Protein AF-A0A659UYV4-F1 (afdb_monomer)

Structure (mmCIF, N/CA/C/O backbone):
data_AF-A0A659UYV4-F1
#
_entry.id   AF-A0A659UYV4-F1
#
loop_
_atom_site.group_PDB
_atom_site.id
_atom_site.type_symbol
_atom_site.label_atom_id
_atom_site.label_alt_id
_atom_site.label_comp_id
_atom_site.label_asym_id
_atom_site.label_entity_id
_atom_site.label_seq_id
_atom_site.pdbx_PDB_ins_code
_atom_site.Cartn_x
_atom_site.Cartn_y
_atom_site.Cartn_z
_atom_site.occupancy
_atom_site.B_iso_or_equiv
_atom_site.auth_seq_id
_atom_site.auth_comp_id
_atom_site.auth_asym_id
_atom_site.auth_atom_id
_atom_site.pdbx_PDB_model_num
ATOM 1 N N . MET A 1 1 ? 19.834 5.290 -2.399 1.00 47.47 1 MET A N 1
ATOM 2 C CA . MET A 1 1 ? 20.376 5.399 -3.771 1.00 47.47 1 MET A CA 1
ATOM 3 C C . MET A 1 1 ? 19.283 4.880 -4.696 1.00 47.47 1 MET A C 1
ATOM 5 O O . MET A 1 1 ? 19.061 3.680 -4.721 1.00 47.47 1 MET A O 1
ATOM 9 N N . THR A 1 2 ? 18.491 5.761 -5.315 1.00 51.66 2 THR A N 1
ATOM 10 C CA . THR A 1 2 ? 17.341 5.350 -6.141 1.00 51.66 2 THR A CA 1
ATOM 11 C C . THR A 1 2 ? 17.860 4.597 -7.359 1.00 51.66 2 THR A C 1
ATOM 13 O O . THR A 1 2 ? 18.610 5.158 -8.155 1.00 51.66 2 THR A O 1
ATOM 16 N N . ASN A 1 3 ? 17.528 3.314 -7.478 1.00 52.00 3 ASN A N 1
ATOM 17 C CA . ASN A 1 3 ? 17.947 2.502 -8.611 1.00 52.00 3 ASN A CA 1
ATOM 18 C C . ASN A 1 3 ? 17.151 2.944 -9.853 1.00 52.00 3 ASN A C 1
ATOM 20 O O . ASN A 1 3 ? 15.960 2.672 -9.966 1.00 52.00 3 ASN A O 1
ATOM 24 N N . VAL A 1 4 ? 17.805 3.681 -10.755 1.00 59.12 4 VAL A N 1
ATOM 25 C CA . VAL A 1 4 ? 17.200 4.309 -11.949 1.00 59.12 4 VAL A CA 1
ATOM 26 C C . VAL A 1 4 ? 16.791 3.280 -13.014 1.00 59.12 4 VAL A C 1
ATOM 28 O O . VAL A 1 4 ? 16.060 3.616 -13.939 1.00 59.12 4 VAL A O 1
ATOM 31 N N . SER A 1 5 ? 17.211 2.016 -12.889 1.00 64.94 5 SER A N 1
ATOM 32 C CA . SER A 1 5 ? 16.973 1.020 -13.939 1.00 64.94 5 SER A CA 1
ATOM 33 C C . SER A 1 5 ? 15.551 0.447 -13.948 1.00 64.94 5 SER A C 1
ATOM 35 O O . SER A 1 5 ? 15.147 -0.085 -14.977 1.00 64.94 5 SER A O 1
ATOM 37 N N . TYR A 1 6 ? 14.794 0.565 -12.847 1.00 64.06 6 TYR A N 1
ATOM 38 C CA . TYR A 1 6 ? 13.429 0.033 -12.718 1.00 64.06 6 TYR A CA 1
ATOM 39 C C . TYR A 1 6 ? 12.604 0.910 -11.762 1.00 64.06 6 TYR A C 1
ATOM 41 O O . TYR A 1 6 ? 12.635 0.683 -10.549 1.00 64.06 6 TYR A O 1
ATOM 49 N N . PRO A 1 7 ? 11.905 1.948 -12.258 1.00 69.88 7 PRO A N 1
ATOM 50 C CA . PRO A 1 7 ? 11.140 2.834 -11.390 1.00 69.88 7 PRO A CA 1
ATOM 51 C C . PRO A 1 7 ? 10.032 2.065 -10.664 1.00 69.88 7 PRO A C 1
ATOM 53 O O . PRO A 1 7 ? 9.473 1.104 -11.197 1.00 69.88 7 PRO A O 1
ATOM 56 N N . ALA A 1 8 ? 9.709 2.493 -9.442 1.00 74.44 8 ALA A N 1
ATOM 57 C CA . ALA A 1 8 ? 8.571 1.954 -8.706 1.00 74.44 8 ALA A CA 1
ATOM 58 C C . ALA A 1 8 ? 7.263 2.155 -9.496 1.00 74.44 8 ALA A C 1
ATOM 60 O O . ALA A 1 8 ? 7.149 3.147 -10.229 1.00 74.44 8 ALA A O 1
ATOM 61 N N . PRO A 1 9 ? 6.262 1.267 -9.331 1.00 80.19 9 PRO A N 1
ATOM 62 C CA . PRO A 1 9 ? 4.960 1.434 -9.963 1.00 80.19 9 PRO A CA 1
ATOM 63 C C . PRO A 1 9 ? 4.385 2.825 -9.680 1.00 80.19 9 PRO A C 1
ATOM 65 O O . PRO A 1 9 ? 4.216 3.229 -8.525 1.00 80.19 9 PRO A O 1
ATOM 68 N N . GLN A 1 10 ? 4.078 3.565 -10.744 1.00 86.12 10 GLN A N 1
ATOM 69 C CA . GLN A 1 10 ? 3.495 4.902 -10.655 1.00 86.12 10 GLN A CA 1
ATOM 70 C C . GLN A 1 10 ? 1.984 4.805 -10.429 1.00 86.12 10 GLN A C 1
ATOM 72 O O . GLN A 1 10 ? 1.192 5.182 -11.281 1.00 86.12 10 GLN A O 1
ATOM 77 N N . ILE A 1 11 ? 1.597 4.264 -9.275 1.00 89.81 11 ILE A N 1
ATOM 78 C CA . ILE A 1 11 ? 0.198 4.132 -8.867 1.00 89.81 11 ILE A CA 1
ATOM 79 C C . ILE A 1 11 ? -0.178 5.310 -7.966 1.00 89.81 11 ILE A C 1
ATOM 81 O O . ILE A 1 11 ? 0.490 5.593 -6.959 1.00 89.81 11 ILE A O 1
ATOM 85 N N . SER A 1 12 ? -1.246 6.012 -8.340 1.00 93.31 12 SER A N 1
ATOM 86 C CA . SER A 1 12 ? -1.854 7.066 -7.531 1.00 93.31 12 SER A CA 1
ATOM 87 C C . SER A 1 12 ? -2.659 6.490 -6.361 1.00 93.31 12 SER A C 1
ATOM 89 O O . SER A 1 12 ? -3.001 5.310 -6.319 1.00 93.31 12 SER A O 1
ATOM 91 N N . GLN A 1 13 ? -2.996 7.338 -5.387 1.00 94.44 13 GLN A N 1
ATOM 92 C CA . GLN A 1 13 ? -3.848 6.931 -4.264 1.00 94.44 13 GLN A CA 1
ATOM 93 C C . GLN A 1 13 ? -5.252 6.517 -4.734 1.00 94.44 13 GLN A C 1
ATOM 95 O O . GLN A 1 13 ? -5.797 5.539 -4.234 1.00 94.44 13 GLN A O 1
ATOM 100 N N . 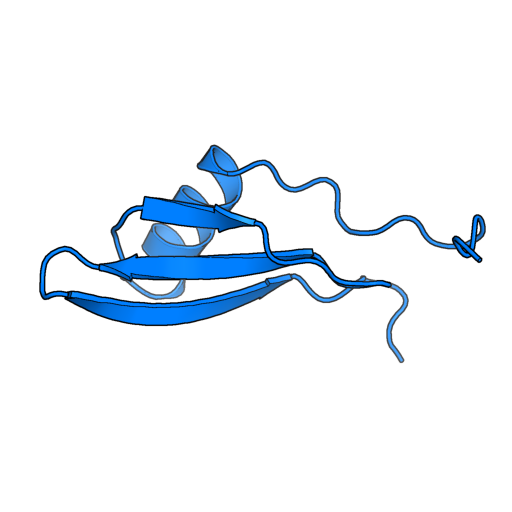THR A 1 14 ? -5.815 7.212 -5.725 1.00 95.50 14 THR A N 1
ATOM 101 C CA . THR A 1 14 ? -7.132 6.879 -6.289 1.00 95.50 14 THR A CA 1
ATOM 102 C C . THR A 1 14 ? -7.117 5.509 -6.962 1.00 95.50 14 THR A C 1
ATOM 104 O O . THR A 1 14 ? -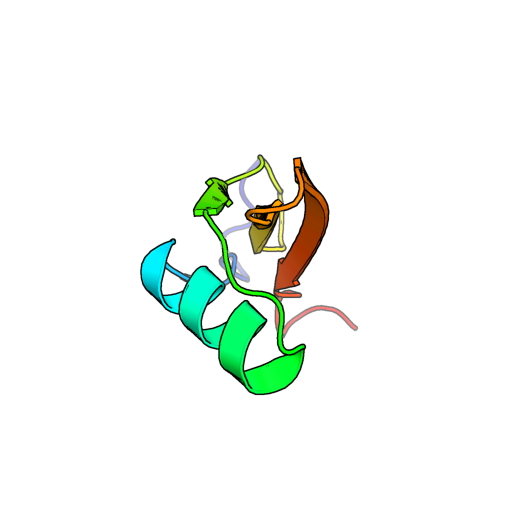7.985 4.686 -6.693 1.00 95.50 14 THR A O 1
ATOM 107 N N . GLU A 1 15 ? -6.095 5.223 -7.772 1.00 96.31 15 GLU A N 1
ATOM 108 C CA . GLU A 1 15 ? -5.935 3.904 -8.395 1.00 96.31 15 GLU A CA 1
ATOM 109 C C . GLU A 1 15 ? -5.734 2.800 -7.353 1.00 96.31 15 GLU A C 1
ATOM 111 O O . GLU A 1 15 ? -6.287 1.715 -7.498 1.00 96.31 15 GLU A O 1
ATOM 116 N N . ALA A 1 16 ? -4.993 3.068 -6.274 1.00 96.44 16 ALA A N 1
ATOM 117 C CA . ALA A 1 16 ? -4.813 2.110 -5.187 1.00 96.44 16 ALA A CA 1
ATOM 118 C C . ALA A 1 16 ? -6.136 1.772 -4.470 1.00 96.44 16 ALA A C 1
ATOM 120 O O . ALA A 1 16 ? -6.375 0.604 -4.161 1.00 96.44 16 ALA A O 1
ATOM 121 N N . VAL A 1 17 ? -7.015 2.757 -4.247 1.00 96.75 17 VAL A N 1
ATOM 122 C CA . VAL A 1 17 ? -8.370 2.524 -3.704 1.00 96.75 17 VAL A CA 1
ATOM 123 C C . VAL A 1 17 ? -9.209 1.688 -4.668 1.00 96.75 17 VAL A C 1
ATOM 125 O O . VAL A 1 17 ? -9.862 0.729 -4.247 1.00 96.75 17 VAL A O 1
ATOM 128 N N . ASP A 1 18 ? -9.162 2.012 -5.959 1.00 97.44 18 ASP A N 1
ATOM 129 C CA . ASP A 1 18 ? -9.877 1.271 -6.996 1.00 97.44 18 ASP A CA 1
ATOM 130 C C . ASP A 1 18 ? -9.404 -0.187 -7.072 1.00 97.44 18 ASP A C 1
ATOM 132 O O . ASP A 1 18 ? -10.230 -1.097 -7.122 1.00 97.44 18 ASP A O 1
ATOM 136 N N . ILE A 1 19 ? -8.091 -0.431 -7.017 1.00 96.88 19 ILE A N 1
ATOM 137 C CA . ILE A 1 19 ? -7.506 -1.779 -6.995 1.00 96.88 19 ILE A CA 1
ATOM 138 C C . ILE A 1 19 ? -7.966 -2.542 -5.748 1.00 96.88 19 ILE A C 1
ATOM 140 O O . ILE A 1 19 ? -8.443 -3.673 -5.867 1.00 96.88 19 ILE A O 1
ATOM 144 N N . ALA A 1 20 ? -7.863 -1.928 -4.565 1.00 97.19 20 ALA A N 1
ATOM 145 C CA . ALA A 1 20 ? -8.278 -2.545 -3.306 1.00 97.19 20 ALA A CA 1
ATOM 146 C C . ALA A 1 20 ? -9.758 -2.954 -3.328 1.00 97.19 20 ALA A C 1
ATOM 148 O O . ALA A 1 20 ? -10.116 -4.079 -2.970 1.00 97.19 20 ALA A O 1
ATOM 149 N N . THR A 1 21 ? -10.608 -2.062 -3.833 1.00 97.25 21 THR A N 1
ATOM 150 C CA . THR A 1 21 ? -12.052 -2.283 -3.901 1.00 97.25 2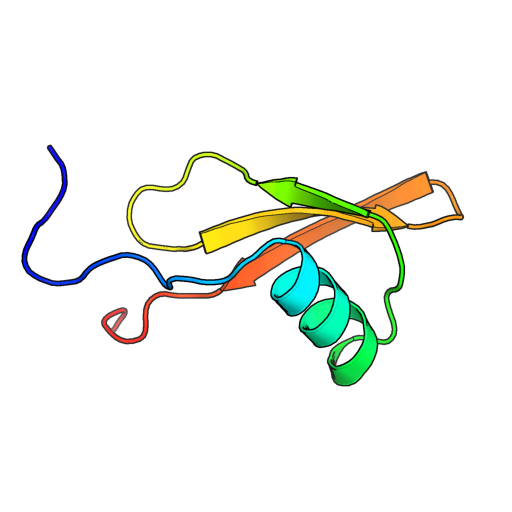1 THR A CA 1
ATOM 151 C C . THR A 1 21 ? -12.396 -3.357 -4.931 1.00 97.25 21 THR A C 1
ATOM 153 O O . THR A 1 21 ? -13.139 -4.285 -4.623 1.00 97.25 21 THR A O 1
ATOM 156 N N . ARG A 1 22 ? -11.841 -3.274 -6.148 1.00 97.69 22 ARG A N 1
ATOM 157 C CA . ARG A 1 22 ? -12.195 -4.176 -7.258 1.00 97.69 22 ARG A CA 1
ATOM 158 C C . ARG A 1 22 ? -11.668 -5.596 -7.075 1.00 97.69 22 ARG A C 1
ATOM 160 O O . ARG A 1 22 ? -12.362 -6.536 -7.446 1.00 97.69 22 ARG A O 1
ATOM 167 N N . HIS A 1 23 ? -10.456 -5.756 -6.545 1.00 97.19 23 HIS A N 1
ATOM 168 C CA . HIS A 1 23 ? -9.809 -7.069 -6.462 1.00 97.19 23 HIS A CA 1
ATOM 169 C C . HIS A 1 23 ? -9.978 -7.752 -5.107 1.00 97.19 23 HIS A C 1
ATOM 171 O O . HIS A 1 23 ? -9.984 -8.979 -5.054 1.00 97.19 23 HIS A O 1
ATOM 177 N N . PHE A 1 24 ? -10.130 -6.982 -4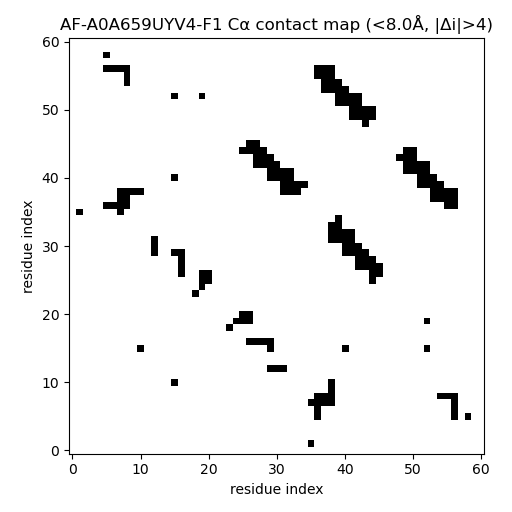.027 1.00 95.69 24 PHE A N 1
ATOM 178 C CA . PHE A 1 24 ? -10.188 -7.527 -2.669 1.00 95.69 24 PHE A CA 1
ATOM 179 C C . PHE A 1 24 ? -11.499 -7.207 -1.943 1.00 95.69 24 PHE A C 1
ATOM 181 O O . PHE A 1 24 ? -11.724 -7.722 -0.853 1.00 95.69 24 PHE A O 1
ATOM 188 N N . GLY A 1 25 ? -12.377 -6.379 -2.523 1.00 96.56 25 GLY A N 1
ATOM 189 C CA . GLY A 1 25 ? -13.621 -5.956 -1.874 1.00 96.56 25 GLY A CA 1
ATOM 190 C C . GLY A 1 25 ? -13.400 -5.018 -0.684 1.00 96.56 25 GLY A C 1
ATOM 191 O O . GLY A 1 25 ? -14.313 -4.824 0.115 1.00 96.56 25 GLY A O 1
ATOM 192 N N . ILE A 1 26 ? -12.199 -4.442 -0.549 1.00 95.81 26 ILE A N 1
ATOM 193 C CA . ILE A 1 26 ? -11.830 -3.598 0.588 1.00 95.81 26 ILE A CA 1
ATOM 194 C C . ILE A 1 26 ? -11.879 -2.132 0.154 1.00 95.81 26 ILE A C 1
ATOM 196 O O . ILE A 1 26 ? -10.983 -1.643 -0.533 1.00 95.81 26 ILE A O 1
ATOM 200 N N . ALA A 1 27 ? -12.931 -1.433 0.573 1.00 94.50 27 ALA A N 1
ATOM 201 C CA . ALA A 1 27 ? -13.051 0.013 0.419 1.00 94.50 27 ALA A CA 1
ATOM 202 C C . ALA A 1 27 ? -12.373 0.747 1.586 1.00 94.50 27 ALA A C 1
ATOM 204 O O . ALA A 1 27 ? -12.232 0.201 2.681 1.00 94.50 27 ALA A O 1
ATOM 205 N N . GLY A 1 28 ? -11.989 2.006 1.376 1.00 95.06 28 GLY A N 1
ATOM 206 C CA . GLY A 1 28 ? -11.392 2.824 2.426 1.00 95.06 28 GLY A CA 1
ATOM 207 C C . GLY A 1 28 ? -10.516 3.946 1.889 1.00 95.06 28 GLY A C 1
ATOM 208 O O . GLY A 1 28 ? -10.534 4.260 0.699 1.00 95.06 28 GLY A O 1
ATOM 209 N N . SER A 1 29 ? -9.738 4.542 2.787 1.00 96.56 29 SER A N 1
ATOM 210 C CA . SER A 1 29 ? -8.689 5.491 2.427 1.00 96.56 29 SER A CA 1
ATOM 211 C C . SER A 1 29 ? -7.337 4.791 2.372 1.00 96.56 29 SER A C 1
ATOM 213 O O . SER A 1 29 ? -7.079 3.835 3.107 1.00 96.56 29 SER A O 1
ATOM 215 N N . VAL A 1 30 ? -6.458 5.281 1.502 1.00 97.25 30 VAL A N 1
ATOM 216 C CA . VAL A 1 30 ? -5.075 4.813 1.411 1.00 97.25 30 VAL A CA 1
ATOM 217 C C . VAL A 1 30 ? -4.115 5.938 1.760 1.00 97.25 30 VAL A C 1
ATOM 219 O O . VAL A 1 30 ? -4.391 7.108 1.515 1.00 97.25 30 VAL A O 1
ATOM 222 N N . THR A 1 31 ? -2.970 5.587 2.328 1.00 96.38 31 THR A N 1
ATOM 223 C CA . THR A 1 31 ? -1.853 6.505 2.558 1.00 96.38 31 THR A CA 1
ATOM 224 C C . THR A 1 31 ? -0.583 5.845 2.034 1.00 96.38 31 THR A C 1
ATOM 226 O O . THR A 1 31 ? -0.351 4.674 2.352 1.00 96.38 31 THR A O 1
ATOM 229 N N . PRO A 1 32 ? 0.222 6.537 1.208 1.00 94.44 32 PRO A N 1
ATOM 230 C CA . PRO A 1 32 ? 1.463 5.973 0.697 1.00 94.44 32 PRO A CA 1
ATOM 231 C C . PRO A 1 32 ? 2.428 5.679 1.848 1.00 94.44 32 PRO A C 1
ATOM 233 O O . PRO A 1 32 ? 2.512 6.438 2.814 1.00 94.44 32 PRO A O 1
ATOM 236 N N . LEU A 1 33 ? 3.142 4.566 1.730 1.00 93.69 33 LEU A N 1
ATOM 237 C CA . LEU A 1 33 ? 4.237 4.192 2.615 1.00 93.69 33 LEU A CA 1
ATOM 238 C C . LEU A 1 33 ? 5.551 4.292 1.845 1.00 93.69 33 LEU A C 1
ATOM 240 O O . LEU A 1 33 ? 5.587 3.994 0.650 1.00 93.69 33 LEU A O 1
ATOM 244 N N . ASP A 1 34 ? 6.622 4.680 2.536 1.00 85.50 34 ASP A N 1
ATOM 245 C CA . ASP A 1 34 ? 7.958 4.681 1.945 1.00 85.50 34 ASP A CA 1
ATOM 246 C C . ASP A 1 34 ? 8.355 3.252 1.550 1.00 85.50 34 ASP A C 1
ATOM 248 O O . ASP A 1 34 ? 8.289 2.312 2.347 1.00 85.50 34 ASP A O 1
ATOM 252 N N . SER A 1 35 ? 8.751 3.083 0.291 1.00 82.88 35 SER A N 1
ATOM 253 C CA . SER A 1 35 ? 9.223 1.816 -0.260 1.00 82.88 35 SER A CA 1
ATOM 254 C C . SER A 1 35 ? 10.247 2.065 -1.362 1.00 82.88 35 SER A C 1
ATOM 256 O O . SER A 1 35 ? 10.154 3.033 -2.113 1.00 82.88 35 SER A O 1
ATOM 258 N N . GLU A 1 36 ? 11.252 1.192 -1.452 1.00 75.44 36 GLU A N 1
ATOM 259 C CA . GLU A 1 36 ? 12.386 1.395 -2.364 1.00 75.44 36 GLU A CA 1
ATOM 260 C C . GLU A 1 36 ? 12.094 0.971 -3.811 1.00 7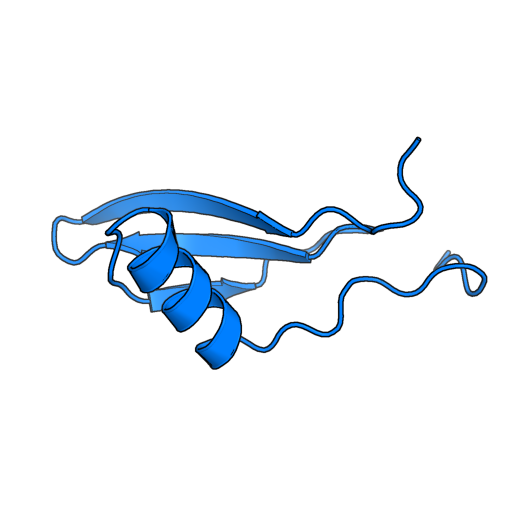5.44 36 GLU A C 1
ATOM 262 O O . GLU A 1 36 ? 12.585 1.601 -4.747 1.00 75.44 36 GLU A O 1
ATOM 267 N N . ARG A 1 37 ? 11.318 -0.105 -4.001 1.00 82.38 37 ARG A N 1
ATOM 268 C CA . ARG A 1 37 ? 11.065 -0.731 -5.316 1.00 82.38 37 ARG A CA 1
ATOM 269 C C . ARG A 1 37 ? 9.585 -0.927 -5.605 1.00 82.38 37 ARG A C 1
ATOM 271 O O . ARG A 1 37 ? 9.138 -0.651 -6.717 1.00 82.38 37 ARG A O 1
ATOM 278 N N . ASP A 1 38 ? 8.851 -1.391 -4.602 1.00 87.62 38 ASP A N 1
ATOM 279 C CA . ASP A 1 38 ? 7.400 -1.531 -4.646 1.00 87.62 38 ASP A CA 1
ATOM 280 C C . ASP A 1 38 ? 6.714 -0.180 -4.483 1.00 87.62 38 ASP A C 1
ATOM 282 O O . ASP A 1 38 ? 7.338 0.824 -4.124 1.00 87.62 38 ASP A O 1
ATOM 286 N N . ARG A 1 39 ? 5.397 -0.176 -4.670 1.00 91.56 39 ARG A N 1
ATOM 287 C CA . ARG A 1 39 ? 4.528 0.895 -4.202 1.00 91.56 39 ARG A CA 1
ATOM 288 C C . ARG A 1 39 ? 3.600 0.344 -3.128 1.00 91.56 39 ARG A C 1
ATOM 290 O O . ARG A 1 39 ? 2.671 -0.403 -3.429 1.00 91.56 39 ARG A O 1
ATOM 297 N N . ASN A 1 40 ? 3.863 0.713 -1.879 1.00 94.75 40 ASN A N 1
ATOM 298 C CA . ASN A 1 40 ? 3.091 0.239 -0.737 1.00 94.75 40 ASN A CA 1
ATOM 299 C C . ASN A 1 40 ? 2.112 1.312 -0.254 1.00 94.75 40 ASN A C 1
ATOM 301 O O . ASN A 1 40 ?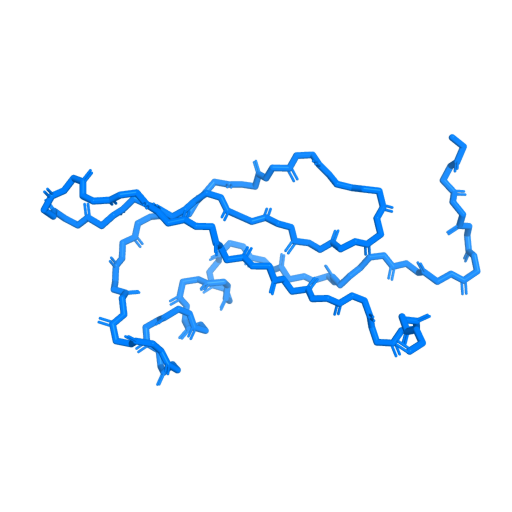 2.437 2.499 -0.203 1.00 94.75 40 ASN A O 1
ATOM 305 N N . PHE A 1 41 ? 0.927 0.876 0.158 1.00 96.81 41 PHE A N 1
ATOM 306 C CA . P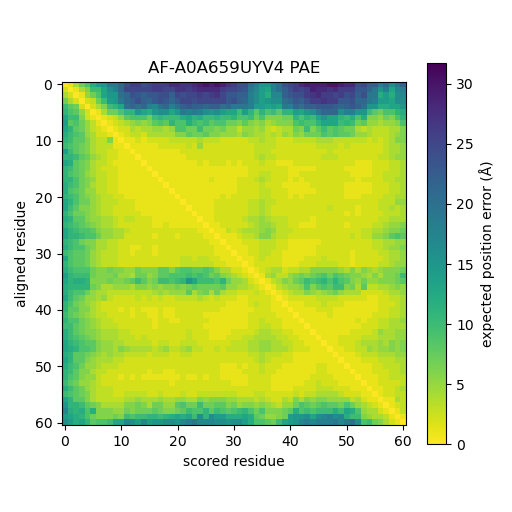HE A 1 41 ? -0.087 1.726 0.761 1.00 96.81 41 PHE A CA 1
ATOM 307 C C . PHE A 1 41 ? -0.596 1.103 2.054 1.00 96.81 41 PHE A C 1
ATOM 309 O O . PHE A 1 41 ? -0.925 -0.084 2.098 1.00 96.81 41 PHE A O 1
ATOM 316 N N . LYS A 1 42 ? -0.723 1.926 3.094 1.00 97.56 42 LYS A N 1
ATOM 317 C CA . LYS A 1 42 ? -1.569 1.604 4.239 1.00 97.56 42 LYS A CA 1
ATOM 318 C C . LYS A 1 42 ? -3.006 1.886 3.837 1.00 97.56 42 LYS A C 1
ATOM 320 O O . LYS A 1 42 ? -3.314 3.018 3.478 1.00 97.56 42 LYS A O 1
ATOM 325 N N . LEU A 1 43 ? -3.872 0.889 3.935 1.00 97.62 43 LEU A N 1
ATOM 326 C CA . LEU A 1 43 ? -5.303 1.043 3.728 1.00 97.62 43 LEU A CA 1
ATOM 327 C C . LEU A 1 43 ? -6.017 1.023 5.080 1.00 97.62 43 LEU A C 1
ATOM 329 O O . LEU A 1 43 ? -5.735 0.175 5.926 1.00 97.62 43 LEU A O 1
ATOM 333 N N . THR A 1 44 ? -6.933 1.969 5.271 1.00 97.88 44 THR A N 1
ATOM 334 C CA . THR A 1 44 ? -7.811 2.053 6.444 1.00 97.88 44 THR A CA 1
ATOM 335 C C . THR A 1 44 ? -9.253 1.899 5.982 1.00 97.88 44 THR A C 1
ATOM 337 O O . THR A 1 44 ? -9.776 2.761 5.271 1.00 97.88 44 THR A O 1
ATOM 340 N N . ALA A 1 45 ? -9.877 0.785 6.356 1.00 96.25 45 ALA A N 1
ATOM 341 C CA . ALA A 1 45 ? -11.265 0.496 6.025 1.00 96.25 45 ALA A CA 1
ATOM 342 C C . ALA A 1 45 ? -12.238 1.240 6.972 1.00 96.25 45 ALA A C 1
ATOM 344 O O . ALA A 1 45 ? -11.828 1.698 8.044 1.00 96.25 45 ALA A O 1
ATOM 345 N N . PRO A 1 46 ? -13.529 1.392 6.606 1.00 96.19 46 PRO A N 1
ATOM 346 C CA . PRO A 1 46 ? -14.517 2.100 7.430 1.00 96.19 46 PRO A CA 1
ATOM 347 C C . PRO A 1 46 ? -14.736 1.501 8.825 1.00 96.19 46 PRO A C 1
ATOM 349 O O . PRO A 1 46 ? -15.071 2.223 9.760 1.00 96.19 46 PRO A O 1
ATOM 352 N N . ASP A 1 47 ? -14.527 0.193 8.969 1.00 95.75 47 ASP A N 1
ATOM 353 C CA . ASP A 1 47 ? -14.588 -0.552 10.232 1.00 95.75 47 ASP A CA 1
ATOM 354 C C . ASP A 1 47 ? -13.312 -0.405 11.084 1.00 95.75 47 ASP A C 1
ATOM 356 O O . ASP A 1 47 ? -13.162 -1.083 12.096 1.00 95.75 47 ASP A O 1
ATOM 360 N N . GLN A 1 48 ? -12.400 0.487 10.680 1.00 94.12 48 GLN A N 1
ATOM 361 C CA . GLN A 1 48 ? -11.084 0.727 11.278 1.00 94.12 48 GLN A CA 1
ATOM 362 C C . GLN A 1 48 ? -10.075 -0.418 11.102 1.00 94.12 48 GLN A C 1
ATOM 364 O O . GLN A 1 48 ? -8.958 -0.327 11.619 1.00 94.12 48 GLN A O 1
ATOM 369 N N . SER A 1 49 ? -10.406 -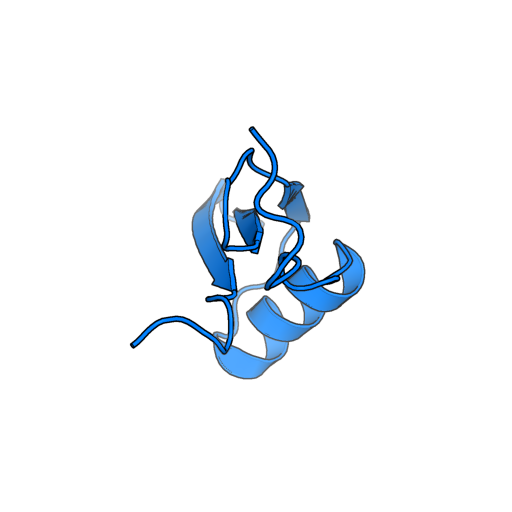1.452 10.325 1.00 96.62 49 SER A N 1
ATOM 370 C CA . SER A 1 49 ? -9.447 -2.488 9.950 1.00 96.62 49 SER A CA 1
ATOM 371 C C . SER A 1 49 ? -8.313 -1.897 9.106 1.00 96.62 49 SER A C 1
ATOM 373 O O . SER A 1 49 ? -8.524 -1.045 8.234 1.00 96.62 49 SER A O 1
ATOM 375 N N . LEU A 1 50 ? -7.087 -2.360 9.364 1.00 97.38 50 LEU A N 1
ATOM 376 C CA . LEU A 1 50 ? -5.875 -1.888 8.699 1.00 97.38 50 LEU A CA 1
ATOM 377 C C . LEU A 1 50 ? -5.289 -2.972 7.801 1.00 97.38 50 LEU A C 1
ATOM 379 O O . LEU A 1 50 ? -5.104 -4.110 8.227 1.00 97.38 50 LEU A O 1
ATOM 383 N N . TRP A 1 51 ? -4.928 -2.580 6.583 1.00 96.94 51 TRP A N 1
ATOM 384 C CA . TRP A 1 51 ? -4.358 -3.467 5.575 1.00 96.94 51 TRP A CA 1
ATOM 385 C C . TRP A 1 51 ? -3.133 -2.835 4.925 1.00 96.94 51 TRP A C 1
ATOM 387 O O . TRP A 1 51 ? -2.959 -1.614 4.936 1.00 96.94 51 TRP A O 1
ATOM 397 N N . ILE A 1 52 ? -2.302 -3.677 4.316 1.00 96.50 52 ILE A N 1
ATOM 398 C CA . ILE A 1 52 ? -1.219 -3.237 3.441 1.00 96.50 52 ILE A CA 1
ATOM 399 C C . ILE A 1 52 ? -1.544 -3.690 2.023 1.00 96.50 52 ILE A C 1
ATOM 401 O O . ILE A 1 52 ? -1.636 -4.887 1.759 1.00 96.50 52 ILE A O 1
ATOM 405 N N . LEU A 1 53 ? -1.684 -2.731 1.110 1.00 96.12 53 LEU A N 1
ATOM 406 C CA . LEU A 1 53 ? -1.721 -2.996 -0.322 1.00 96.12 53 LEU A CA 1
ATOM 407 C C . LEU A 1 53 ? -0.310 -2.805 -0.875 1.00 96.12 53 LEU A C 1
ATOM 409 O O . LEU A 1 53 ? 0.236 -1.702 -0.826 1.00 96.12 53 LEU A O 1
ATOM 413 N N . LYS A 1 54 ? 0.274 -3.880 -1.402 1.00 94.50 54 LYS A N 1
ATOM 414 C CA . LYS A 1 54 ? 1.570 -3.849 -2.081 1.00 94.50 54 LYS A CA 1
ATOM 415 C C . LYS A 1 54 ? 1.359 -3.988 -3.581 1.00 94.50 54 LYS A C 1
ATOM 417 O O . LYS A 1 54 ? 0.821 -4.998 -4.025 1.00 94.50 54 LYS A O 1
ATOM 422 N N . ILE A 1 55 ? 1.817 -3.009 -4.356 1.00 92.06 55 ILE A N 1
ATOM 423 C CA . ILE A 1 55 ? 2.004 -3.183 -5.796 1.00 92.06 55 ILE A CA 1
ATOM 424 C C . ILE A 1 55 ? 3.473 -3.502 -6.019 1.00 92.06 55 ILE A C 1
ATOM 426 O O . ILE A 1 55 ? 4.341 -2.638 -5.861 1.00 92.06 55 ILE A O 1
ATOM 430 N N . VAL A 1 56 ? 3.723 -4.765 -6.344 1.00 90.38 56 VAL A N 1
ATOM 431 C CA . VAL A 1 56 ? 5.066 -5.286 -6.575 1.00 90.38 56 VAL A CA 1
ATOM 432 C C . VAL A 1 56 ? 5.607 -4.729 -7.886 1.00 90.38 56 VAL A C 1
ATOM 434 O O . VAL A 1 56 ? 4.880 -4.620 -8.879 1.00 90.38 56 VAL A O 1
ATOM 437 N N . ASN A 1 57 ? 6.879 -4.340 -7.889 1.00 85.94 57 ASN A N 1
ATOM 438 C CA . ASN A 1 57 ? 7.540 -3.931 -9.120 1.00 85.94 57 ASN A CA 1
ATOM 439 C C . ASN A 1 57 ? 7.564 -5.101 -10.119 1.00 85.94 57 ASN A C 1
ATOM 441 O O . ASN A 1 57 ? 7.993 -6.194 -9.771 1.00 85.94 57 ASN A O 1
ATOM 445 N N . ALA A 1 58 ? 7.167 -4.880 -11.374 1.00 81.50 58 ALA A N 1
ATOM 446 C CA . ALA A 1 58 ? 7.141 -5.939 -12.392 1.00 81.50 58 ALA A CA 1
ATOM 447 C C . ALA A 1 58 ? 8.528 -6.539 -12.705 1.00 81.50 58 ALA A C 1
ATOM 449 O O . ALA A 1 58 ? 8.623 -7.555 -13.384 1.00 81.50 58 ALA A O 1
ATOM 450 N N . SER A 1 59 ? 9.603 -5.896 -12.244 1.00 77.88 59 SER A N 1
ATOM 451 C CA . SER A 1 59 ? 10.982 -6.384 -12.335 1.00 77.88 59 SER A CA 1
ATOM 452 C C . SER A 1 59 ? 11.462 -7.103 -11.067 1.00 77.88 59 SER A C 1
ATOM 454 O O . SER A 1 59 ? 12.669 -7.283 -10.883 1.00 77.88 59 SER A O 1
ATOM 456 N N . GLU A 1 60 ? 10.556 -7.457 -10.154 1.00 67.44 60 GLU A N 1
ATOM 457 C CA . GLU A 1 60 ? 10.839 -8.489 -9.156 1.00 67.44 60 GLU A CA 1
ATOM 458 C C . GLU A 1 60 ? 10.914 -9.880 -9.823 1.00 67.44 60 GLU A C 1
ATOM 460 O O . GLU A 1 60 ? 10.159 -10.133 -10.764 1.00 67.44 60 GLU A O 1
ATOM 465 N N . PRO A 1 61 ? 11.865 -10.740 -9.402 1.00 64.38 61 PRO A N 1
ATOM 466 C CA . PRO A 1 61 ? 12.069 -12.080 -9.956 1.00 64.38 61 PRO A CA 1
ATOM 467 C C . PRO A 1 61 ? 11.008 -13.104 -9.533 1.00 64.38 61 PRO A C 1
ATOM 469 O O . PRO A 1 61 ? 10.400 -12.937 -8.452 1.00 64.38 61 PRO A O 1
#

Foldseek 3Di:
DQDPPFAEPPDDQVNLQVCCCPPPVAHAGWDWDDDRHWTWIWGQGPVRDIDIDIGGGPPDD

Solvent-accessible surface area (backbone atoms only — not comparable to full-atom values): 3783 Å² total; per-residue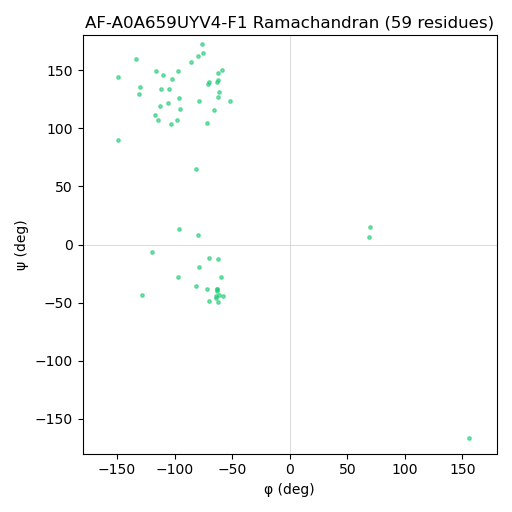 (Å²): 131,84,63,82,89,59,71,45,57,90,70,51,64,68,56,51,38,50,49,34,31,75,76,69,68,46,56,58,52,65,44,85,45,95,57,93,43,38,36,35,26,44,32,41,28,90,87,69,50,76,48,77,50,73,45,73,34,88,86,61,134

Radius of gyration: 12.28 Å; Cα contacts (8 Å, |Δi|>4): 95; chains: 1; bounding box: 35×19×25 Å

Nearest PDB structures (foldseek):
  8dml-assembly2_C  TM=5.227E-01  e=4.008E-01  Vibrio parahaemolyticus
  8rw5-assembly1_B  TM=5.686E-01  e=2.968E+00  Myxococcus xanthus
  6iei-assembly1_A-2  TM=6.534E-01  e=8.598E+00  Borreliella burgdorferi B31
  9euy-assembly1_B  TM=2.989E-01  e=3.581E+00  Pseudomonas aeruginosa
  3c2w-assembly1_E  TM=2.998E-01  e=7.586E+00  Pseudomonas aeruginosa

pLDDT: mean 87.9, std 13.23, range [47.47, 97.88]

Mean predicted aligned error: 5.24 Å

Sequence (61 aa):
MTNVSYPAPQISQTEAVDIATRHFGIAGSVTPLDSERDRNFKLTAPDQSLWILKIVNASEP

Secondary structure (DSSP, 8-state):
---TTSPPP---HHHHHHHHHHHH---SEEEEE--SSSEEEEEE-TTS-EEEEEE--TT--